Protein AF-A0AAE0B168-F1 (afdb_monomer)

Structure (mmCIF, N/CA/C/O backbone):
data_AF-A0AAE0B168-F1
#
_entry.id   AF-A0AAE0B168-F1
#
loop_
_atom_site.group_PDB
_atom_site.id
_atom_site.type_symbol
_atom_site.label_atom_id
_atom_site.label_alt_id
_atom_site.label_comp_id
_atom_site.label_asym_id
_atom_site.label_entity_id
_atom_site.label_seq_id
_atom_site.pdbx_PDB_ins_code
_atom_site.Cartn_x
_atom_site.Cartn_y
_atom_site.Cartn_z
_atom_site.occupancy
_atom_site.B_iso_or_equiv
_atom_site.auth_seq_id
_atom_site.auth_comp_id
_atom_site.auth_asym_id
_atom_site.auth_atom_id
_atom_site.pdbx_PDB_model_num
ATOM 1 N N . MET A 1 1 ? 33.149 29.585 -73.100 1.00 45.09 1 MET A N 1
ATOM 2 C CA . MET A 1 1 ? 32.029 28.922 -72.403 1.00 45.09 1 MET A CA 1
ATOM 3 C C . MET A 1 1 ? 32.380 28.876 -70.927 1.00 45.09 1 MET A C 1
ATOM 5 O O . MET A 1 1 ? 33.408 28.303 -70.597 1.00 45.09 1 MET A O 1
ATOM 9 N N . LEU A 1 2 ? 31.614 29.553 -70.069 1.00 55.78 2 LEU A N 1
ATOM 10 C CA . LEU A 1 2 ? 31.821 29.538 -68.618 1.00 55.78 2 LEU A CA 1
ATOM 11 C C . LEU A 1 2 ? 30.873 28.495 -68.025 1.00 55.78 2 LEU A C 1
ATOM 13 O O . LEU A 1 2 ? 29.680 28.749 -67.880 1.00 55.78 2 LEU A O 1
ATOM 17 N N . GLN A 1 3 ? 31.395 27.300 -67.762 1.00 56.97 3 GLN A N 1
ATOM 18 C CA . GLN A 1 3 ? 30.665 26.251 -67.060 1.00 56.97 3 GLN A CA 1
ATOM 19 C C . GLN A 1 3 ? 30.861 26.470 -65.558 1.00 56.97 3 GLN A C 1
ATOM 21 O O . GLN A 1 3 ? 31.933 26.203 -65.022 1.00 56.97 3 GLN A O 1
ATOM 26 N N . PHE A 1 4 ? 29.841 26.995 -64.884 1.00 62.12 4 PHE A N 1
ATOM 27 C CA . PHE A 1 4 ? 29.828 27.068 -63.424 1.00 62.12 4 PHE A CA 1
ATOM 28 C C . PHE A 1 4 ? 29.396 25.706 -62.855 1.00 62.12 4 PHE A C 1
ATOM 30 O O . PHE A 1 4 ? 28.399 25.157 -63.335 1.00 62.12 4 PHE A O 1
ATOM 37 N N . PRO A 1 5 ? 30.103 25.132 -61.862 1.00 60.94 5 PRO A N 1
ATOM 38 C CA . PRO A 1 5 ? 29.698 23.865 -61.267 1.00 60.94 5 PRO A CA 1
ATOM 39 C C . PRO A 1 5 ? 28.375 24.021 -60.517 1.00 60.94 5 PRO A C 1
ATOM 41 O O . PRO A 1 5 ? 28.195 24.931 -59.707 1.00 60.94 5 PRO A O 1
ATOM 44 N N . ALA A 1 6 ? 27.447 23.115 -60.798 1.00 63.44 6 ALA A N 1
ATOM 45 C CA . ALA A 1 6 ? 26.150 23.061 -60.159 1.00 63.44 6 ALA A CA 1
ATOM 46 C C . ALA A 1 6 ? 26.250 22.401 -58.768 1.00 63.44 6 ALA A C 1
ATOM 48 O O . ALA A 1 6 ? 26.748 21.291 -58.637 1.00 63.44 6 ALA A O 1
ATOM 49 N N . PHE A 1 7 ? 25.704 23.107 -57.775 1.00 58.00 7 PHE A N 1
ATOM 50 C CA . PHE A 1 7 ? 25.114 22.635 -56.515 1.00 58.00 7 PHE A CA 1
ATOM 51 C C . PHE A 1 7 ? 25.961 21.835 -55.506 1.00 58.00 7 PHE A C 1
ATOM 53 O O . PHE A 1 7 ? 26.128 20.628 -55.610 1.00 58.00 7 PHE A O 1
ATOM 60 N N . MET A 1 8 ? 26.223 22.473 -54.361 1.00 64.38 8 MET A N 1
ATOM 61 C CA . MET A 1 8 ? 26.003 21.841 -53.054 1.00 64.38 8 MET A CA 1
ATOM 62 C C . MET A 1 8 ? 24.765 22.494 -52.421 1.00 64.38 8 MET A C 1
ATOM 64 O O . MET A 1 8 ? 24.857 23.574 -51.847 1.00 64.38 8 MET A O 1
ATOM 68 N N . ARG A 1 9 ? 23.579 21.883 -52.575 1.00 64.06 9 ARG A N 1
ATOM 69 C CA . ARG A 1 9 ? 22.330 22.362 -51.932 1.00 64.06 9 ARG A CA 1
ATOM 70 C C . ARG A 1 9 ? 22.084 21.781 -50.542 1.00 64.06 9 ARG A C 1
ATOM 72 O O . ARG A 1 9 ? 21.114 22.164 -49.900 1.00 64.06 9 ARG A O 1
ATOM 79 N N . GLN A 1 10 ? 22.928 20.870 -50.074 1.00 65.12 10 GLN A N 1
ATOM 80 C CA . GLN A 1 10 ? 22.764 20.266 -48.761 1.00 65.12 10 GLN A CA 1
ATOM 81 C C . GLN A 1 10 ? 24.110 20.179 -48.059 1.00 65.12 10 GLN A C 1
ATOM 83 O O . GLN A 1 10 ? 25.045 19.549 -48.549 1.00 65.12 10 GLN A O 1
ATOM 88 N N . TYR A 1 11 ? 24.185 20.825 -46.898 1.00 62.12 11 TYR A N 1
ATOM 89 C CA . TYR A 1 11 ? 25.167 20.472 -45.887 1.00 62.12 11 TYR A CA 1
ATOM 90 C C . TYR A 1 11 ? 24.818 19.065 -45.387 1.00 62.12 11 TYR A C 1
ATOM 92 O O . TYR A 1 11 ? 23.653 18.840 -45.041 1.00 62.12 11 TYR A O 1
ATOM 100 N N . PRO A 1 12 ? 25.764 18.111 -45.333 1.00 64.38 12 PRO A N 1
ATOM 101 C CA . PRO A 1 12 ? 25.514 16.869 -44.625 1.00 64.38 12 PRO A CA 1
ATOM 102 C C . PRO A 1 12 ? 25.236 17.239 -43.168 1.00 64.38 12 PRO A C 1
ATOM 104 O O . PRO A 1 12 ? 26.085 17.827 -42.496 1.00 64.38 12 PRO A O 1
ATOM 107 N N . SER A 1 13 ? 24.016 16.971 -42.700 1.00 63.22 13 SER A N 1
ATOM 108 C CA . SER A 1 13 ? 23.657 17.183 -41.302 1.00 63.22 13 SER A CA 1
ATOM 109 C C . SER A 1 13 ? 24.574 16.303 -40.467 1.00 63.22 13 SER A C 1
ATOM 111 O O . SER A 1 13 ? 24.413 15.084 -40.435 1.00 63.22 13 SER A O 1
ATOM 113 N N . SER A 1 14 ? 25.561 16.903 -39.808 1.00 62.25 14 SER A N 1
ATOM 114 C CA . SER A 1 14 ? 26.435 16.208 -38.866 1.00 62.25 14 SER A CA 1
ATOM 115 C C . SER A 1 14 ? 25.691 15.985 -37.549 1.00 62.25 14 SER A C 1
ATOM 117 O O . SER A 1 14 ? 26.141 16.407 -36.487 1.00 62.25 14 SER A O 1
ATOM 119 N N . THR A 1 15 ? 24.531 15.339 -37.606 1.00 64.50 15 THR A N 1
ATOM 120 C CA . THR A 1 15 ? 23.799 14.932 -36.410 1.00 64.50 15 THR A CA 1
ATOM 121 C C . THR A 1 15 ? 24.050 13.449 -36.237 1.00 64.50 15 THR A C 1
ATOM 123 O O . THR A 1 15 ? 23.332 12.607 -36.774 1.00 64.50 15 THR A O 1
ATOM 126 N N . ARG A 1 16 ? 25.128 13.121 -35.517 1.00 70.25 16 ARG A N 1
ATOM 127 C CA . ARG A 1 16 ? 25.356 11.770 -35.001 1.00 70.25 16 ARG A CA 1
ATOM 128 C C . ARG A 1 16 ? 24.091 11.369 -34.245 1.00 70.25 16 ARG A C 1
ATOM 130 O O . ARG A 1 16 ? 23.820 11.901 -33.174 1.00 70.25 16 ARG A O 1
ATOM 137 N N . THR A 1 17 ? 23.288 10.501 -34.850 1.00 74.38 17 THR A N 1
ATOM 138 C CA . THR A 1 17 ? 22.020 10.067 -34.267 1.00 74.38 17 THR A CA 1
ATOM 139 C C . THR A 1 17 ? 22.362 9.201 -33.066 1.00 74.38 17 THR A C 1
ATOM 141 O O . THR A 1 17 ? 22.973 8.144 -33.219 1.00 74.38 17 THR A O 1
ATOM 144 N N . ILE A 1 18 ? 22.058 9.686 -31.863 1.00 78.88 18 ILE A N 1
ATOM 145 C CA . ILE A 1 18 ? 22.176 8.884 -30.647 1.00 78.88 18 ILE A CA 1
ATOM 146 C C . ILE A 1 18 ? 21.026 7.874 -30.703 1.00 78.88 18 ILE A C 1
ATOM 148 O O . ILE A 1 18 ? 19.874 8.304 -30.802 1.00 78.88 18 ILE A O 1
ATOM 152 N N . PRO A 1 19 ? 21.291 6.555 -30.687 1.00 80.25 19 PRO A N 1
ATOM 153 C CA . PRO A 1 19 ? 20.219 5.573 -30.637 1.00 80.25 19 PRO A CA 1
ATOM 154 C C . PRO A 1 19 ? 19.359 5.822 -29.396 1.00 80.25 19 PRO A C 1
ATOM 156 O O . PRO A 1 19 ? 19.899 6.007 -28.306 1.00 80.25 19 PRO A O 1
ATOM 159 N N . ALA A 1 20 ? 18.034 5.811 -29.549 1.00 72.94 20 ALA A N 1
ATOM 160 C CA . ALA A 1 20 ? 17.107 6.058 -28.442 1.00 72.94 20 ALA A CA 1
ATOM 161 C C . ALA A 1 20 ? 17.332 5.100 -27.256 1.00 72.94 20 ALA A C 1
ATOM 163 O O . ALA A 1 20 ? 17.094 5.474 -26.115 1.00 72.94 20 ALA A O 1
ATOM 164 N N . SER A 1 21 ? 17.888 3.909 -27.503 1.00 72.06 21 SER A N 1
ATOM 165 C CA . SER A 1 21 ? 18.295 2.953 -26.468 1.00 72.06 21 SER A CA 1
ATOM 166 C C . SER A 1 21 ? 19.331 3.485 -25.469 1.00 72.06 21 SER A C 1
ATOM 168 O O . SER A 1 21 ? 19.387 2.977 -24.360 1.00 72.06 21 SER A O 1
ATOM 170 N N . PHE A 1 22 ? 20.128 4.504 -25.817 1.00 69.69 22 PHE A N 1
ATOM 171 C CA . PHE A 1 22 ? 21.033 5.183 -24.874 1.00 69.69 22 PHE A CA 1
ATOM 172 C C . PHE A 1 22 ? 20.334 6.249 -24.022 1.00 69.69 22 PHE A C 1
ATOM 174 O O . PHE A 1 22 ? 20.901 6.704 -23.032 1.00 69.69 22 PHE A O 1
ATOM 181 N N . LEU A 1 23 ? 19.144 6.688 -24.433 1.00 76.31 23 LEU A N 1
ATOM 182 C CA . LEU A 1 23 ? 18.325 7.652 -23.695 1.00 76.31 23 LEU A CA 1
ATOM 183 C C . LEU A 1 23 ? 17.330 6.950 -22.768 1.00 76.31 23 LEU A C 1
ATOM 185 O O . LEU A 1 23 ? 16.839 7.561 -21.822 1.00 76.31 23 LEU A O 1
ATOM 189 N N . LEU A 1 24 ? 17.034 5.679 -23.041 1.00 71.88 24 LEU A N 1
ATOM 190 C CA . LEU A 1 24 ? 16.207 4.850 -22.183 1.00 71.88 24 LEU A CA 1
ATOM 191 C C . LEU A 1 24 ? 17.065 4.302 -21.033 1.00 71.88 24 LEU A C 1
ATOM 193 O O . LEU A 1 24 ? 18.162 3.796 -21.290 1.00 71.88 24 LEU A O 1
ATOM 197 N N . PRO A 1 25 ? 16.594 4.390 -19.775 1.00 69.81 25 PRO A N 1
ATOM 198 C CA . PRO A 1 25 ? 17.234 3.717 -18.655 1.00 69.81 25 PRO A CA 1
ATOM 199 C C . PRO A 1 25 ? 17.508 2.258 -19.019 1.00 69.81 25 PRO A C 1
ATOM 201 O O . PRO A 1 25 ? 16.626 1.567 -19.532 1.00 69.81 25 PRO A O 1
ATOM 204 N N . SER A 1 26 ? 18.749 1.810 -18.804 1.00 65.88 26 SER A N 1
ATOM 205 C CA . SER A 1 26 ? 19.172 0.449 -19.121 1.00 65.88 26 SER A CA 1
ATOM 206 C C . SER A 1 26 ? 18.209 -0.542 -18.481 1.00 65.88 26 SER A C 1
ATOM 208 O O . SER A 1 26 ? 18.130 -0.595 -17.256 1.00 65.88 26 SER A O 1
ATOM 210 N N . GLN A 1 27 ? 17.513 -1.299 -19.3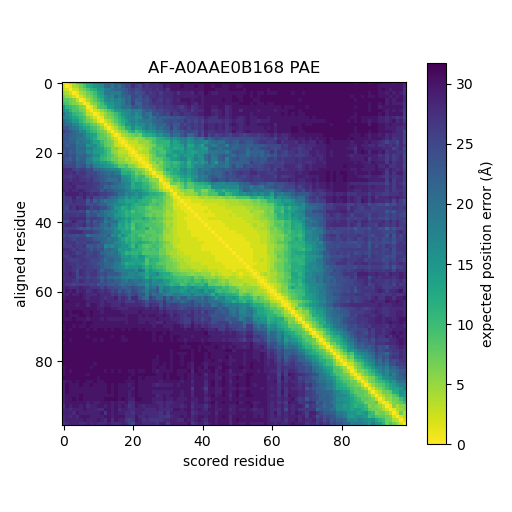30 1.0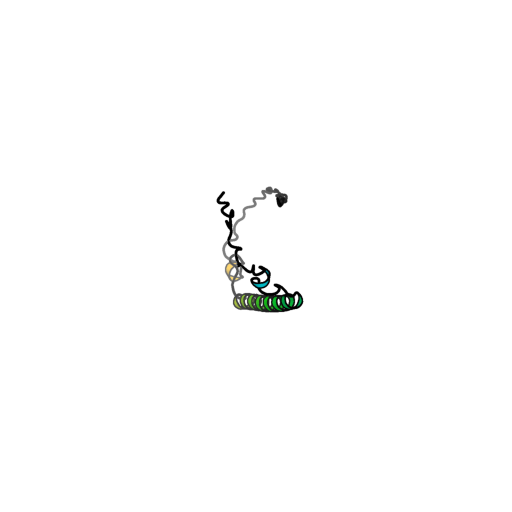0 67.06 27 GLN A N 1
ATOM 211 C CA . GLN A 1 27 ? 16.688 -2.457 -19.005 1.00 67.06 27 GLN A CA 1
ATOM 212 C C . GLN A 1 27 ? 15.815 -2.310 -17.751 1.00 67.06 27 GLN A C 1
ATOM 214 O O . GLN A 1 27 ? 16.126 -2.815 -16.675 1.00 67.06 27 GLN A O 1
ATOM 219 N N . TRP A 1 28 ? 14.671 -1.661 -17.958 1.00 52.78 28 TRP A N 1
ATOM 220 C CA . TRP A 1 28 ? 13.460 -1.981 -17.217 1.00 52.78 28 TRP A CA 1
ATOM 221 C C . TRP A 1 28 ? 12.774 -3.203 -17.867 1.00 52.78 28 TRP A C 1
ATOM 223 O O . TRP A 1 28 ? 12.464 -3.125 -19.059 1.00 52.78 28 TRP A O 1
ATOM 233 N N . PRO A 1 29 ? 12.503 -4.292 -17.127 1.00 60.03 29 PRO A N 1
ATOM 234 C CA . PRO A 1 29 ? 13.075 -4.612 -15.823 1.00 60.03 29 PRO A CA 1
ATOM 235 C C . PRO A 1 29 ? 13.698 -6.023 -15.750 1.00 60.03 29 PRO A C 1
ATOM 237 O O . PRO A 1 29 ? 13.531 -6.875 -16.627 1.00 60.03 29 PRO A O 1
ATOM 240 N N . GLN A 1 30 ? 14.600 -6.194 -14.774 1.00 66.88 30 GLN A N 1
ATOM 241 C CA . GLN A 1 30 ? 15.275 -7.462 -14.514 1.00 66.88 30 GLN A CA 1
ATOM 242 C C . GLN A 1 30 ? 14.356 -8.339 -13.651 1.00 66.88 30 GLN A C 1
ATOM 244 O O . GLN A 1 30 ? 14.158 -8.007 -12.476 1.00 66.88 30 GLN A O 1
ATOM 249 N N . PRO A 1 31 ? 13.901 -9.500 -14.156 1.00 63.59 31 PRO A N 1
ATOM 250 C CA . PRO A 1 31 ? 12.789 -10.245 -13.562 1.00 63.59 31 PRO A CA 1
ATOM 251 C C . PRO A 1 31 ? 13.042 -10.684 -12.112 1.00 63.59 31 PRO A C 1
ATOM 253 O O . PRO A 1 31 ? 12.140 -10.670 -11.286 1.00 63.59 31 PRO A O 1
ATOM 256 N N . HIS A 1 32 ? 14.290 -11.007 -11.755 1.00 62.44 32 HIS A N 1
ATOM 257 C CA . HIS A 1 32 ? 14.628 -11.437 -10.392 1.00 62.44 32 HIS A CA 1
ATOM 258 C C . HIS A 1 32 ? 14.626 -10.307 -9.353 1.00 62.44 32 HIS A C 1
ATOM 260 O O . HIS A 1 32 ? 14.503 -10.577 -8.162 1.00 62.44 32 HIS A O 1
ATOM 266 N N . SER A 1 33 ? 14.807 -9.055 -9.783 1.00 71.56 33 SER A N 1
ATOM 267 C CA . SER A 1 33 ? 14.762 -7.905 -8.874 1.00 71.56 33 SER A CA 1
ATOM 268 C C . SER A 1 33 ? 13.321 -7.515 -8.546 1.00 71.56 33 SER A C 1
ATOM 270 O O . SER A 1 33 ? 13.024 -7.165 -7.409 1.00 71.56 33 SER A O 1
ATOM 272 N N . GLU A 1 34 ? 12.415 -7.650 -9.515 1.00 77.69 34 GLU A N 1
ATOM 273 C CA . GLU A 1 34 ? 11.012 -7.259 -9.380 1.00 77.69 34 GLU A CA 1
ATOM 274 C C . GLU A 1 34 ? 10.269 -8.112 -8.357 1.00 77.69 34 GLU A C 1
ATOM 276 O O . GLU A 1 34 ? 9.632 -7.553 -7.474 1.00 77.69 34 GLU A O 1
ATOM 281 N N . GLU A 1 35 ? 10.396 -9.442 -8.411 1.00 84.81 35 GLU A N 1
ATOM 282 C CA . GLU A 1 35 ? 9.698 -10.326 -7.465 1.00 84.81 35 GLU A CA 1
ATOM 283 C C . GLU A 1 35 ? 10.085 -10.035 -6.009 1.00 84.81 35 GLU A C 1
ATOM 285 O O . GLU A 1 35 ? 9.228 -9.988 -5.131 1.00 84.81 35 GLU A O 1
ATOM 290 N N . PHE A 1 36 ? 11.370 -9.782 -5.744 1.00 87.50 36 PHE A N 1
ATOM 291 C CA . PHE A 1 36 ? 11.833 -9.429 -4.403 1.00 87.50 36 PHE A CA 1
ATOM 292 C C . PHE A 1 36 ? 11.269 -8.080 -3.934 1.00 87.50 36 PHE A C 1
ATOM 294 O O . PHE A 1 36 ? 10.854 -7.954 -2.782 1.00 87.50 36 PHE A O 1
ATOM 301 N N . HIS A 1 37 ? 11.242 -7.077 -4.816 1.00 86.69 37 HIS A N 1
ATOM 302 C CA . HIS A 1 37 ? 10.658 -5.773 -4.501 1.00 86.69 37 HIS A CA 1
ATOM 303 C C . HIS A 1 37 ? 9.150 -5.866 -4.250 1.00 86.69 37 HIS A C 1
ATOM 305 O O . HIS A 1 37 ? 8.670 -5.271 -3.288 1.00 86.69 37 HIS A O 1
ATOM 311 N N . LEU A 1 38 ? 8.434 -6.659 -5.049 1.00 90.38 38 LEU A N 1
ATOM 312 C CA . LEU A 1 38 ? 7.002 -6.900 -4.882 1.00 90.38 38 LEU A CA 1
ATOM 313 C C . LEU A 1 38 ? 6.693 -7.610 -3.558 1.00 90.38 38 LEU A C 1
ATOM 315 O O . LEU A 1 38 ? 5.788 -7.192 -2.847 1.00 90.38 38 LEU A O 1
ATOM 319 N N . LEU A 1 39 ? 7.472 -8.628 -3.177 1.00 93.19 39 LEU A N 1
ATOM 320 C CA . LEU A 1 39 ? 7.300 -9.316 -1.889 1.00 93.19 39 LEU A CA 1
ATOM 321 C C . LEU A 1 39 ? 7.528 -8.385 -0.690 1.00 93.19 39 LEU A C 1
ATOM 323 O O . LEU A 1 39 ? 6.845 -8.499 0.328 1.00 93.19 39 LEU A O 1
ATOM 327 N N . ME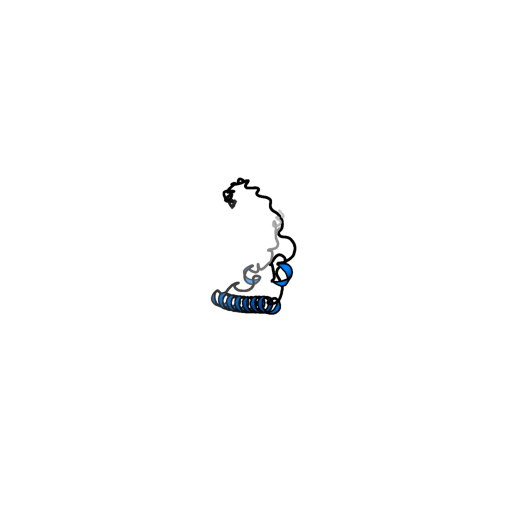T A 1 40 ? 8.496 -7.472 -0.793 1.00 93.94 40 MET A N 1
ATOM 328 C CA . MET A 1 40 ? 8.746 -6.474 0.247 1.00 93.94 40 MET A CA 1
ATOM 329 C C . MET A 1 40 ? 7.562 -5.508 0.380 1.00 93.94 40 MET A C 1
ATOM 331 O O . MET A 1 40 ? 7.101 -5.266 1.492 1.00 93.94 40 MET A O 1
ATOM 335 N N . GLU A 1 41 ? 7.032 -5.020 -0.743 1.00 94.12 41 GLU A N 1
ATOM 336 C CA . GLU A 1 41 ? 5.848 -4.154 -0.773 1.00 94.12 41 GLU A CA 1
ATOM 337 C C . GLU A 1 41 ? 4.596 -4.861 -0.224 1.00 94.12 41 GLU A C 1
ATOM 339 O O . GLU A 1 41 ? 3.881 -4.295 0.603 1.00 94.12 41 GLU A O 1
ATOM 344 N N . GLU A 1 42 ? 4.355 -6.117 -0.613 1.00 95.75 42 GLU A N 1
ATOM 345 C CA . GLU A 1 42 ? 3.227 -6.915 -0.115 1.00 95.75 42 GLU A CA 1
ATOM 346 C C . GLU A 1 42 ? 3.308 -7.122 1.406 1.00 95.75 42 GLU A C 1
ATOM 348 O O . GLU A 1 42 ? 2.303 -6.996 2.109 1.00 95.75 42 GLU A O 1
ATOM 353 N N . SER A 1 43 ? 4.511 -7.368 1.938 1.00 96.62 43 SER A N 1
ATOM 354 C CA . SER A 1 43 ? 4.725 -7.492 3.384 1.00 96.62 43 SER A CA 1
ATOM 355 C C . SER A 1 43 ? 4.413 -6.191 4.127 1.00 96.62 43 SER A C 1
ATOM 357 O O . SER A 1 43 ? 3.740 -6.220 5.158 1.00 96.62 43 SER A O 1
ATOM 359 N N . GLU A 1 44 ? 4.890 -5.050 3.623 1.00 97.69 44 GLU A N 1
ATOM 360 C CA . GLU A 1 44 ? 4.615 -3.736 4.220 1.00 97.69 44 GLU A CA 1
ATOM 361 C C . GLU A 1 44 ? 3.114 -3.413 4.196 1.00 97.69 44 GLU A C 1
ATOM 363 O O . GLU A 1 44 ? 2.561 -2.870 5.162 1.00 97.69 44 GLU A O 1
ATOM 368 N N . PHE A 1 45 ? 2.437 -3.783 3.108 1.00 97.50 45 PHE A N 1
ATOM 369 C CA . PHE A 1 45 ? 0.997 -3.621 2.964 1.00 97.50 45 PHE A CA 1
ATOM 370 C C . PHE A 1 45 ? 0.213 -4.471 3.974 1.00 97.50 45 PHE A C 1
ATOM 372 O O . PHE A 1 45 ? -0.657 -3.943 4.675 1.00 97.50 45 PHE A O 1
ATOM 379 N N . GLU A 1 46 ? 0.539 -5.759 4.110 1.00 97.88 46 GLU A N 1
ATOM 380 C CA . GLU A 1 46 ? -0.118 -6.654 5.073 1.00 97.88 46 GLU A CA 1
ATOM 381 C C . GLU A 1 46 ? 0.070 -6.160 6.518 1.00 97.88 46 GLU A C 1
ATOM 383 O O . GLU A 1 46 ? -0.881 -6.150 7.309 1.00 97.88 46 GLU A O 1
ATOM 388 N N . ASP A 1 47 ? 1.261 -5.668 6.868 1.00 97.69 47 ASP A N 1
ATOM 389 C CA . ASP A 1 47 ? 1.518 -5.051 8.173 1.00 97.69 47 ASP A CA 1
ATOM 390 C C . ASP A 1 47 ? 0.630 -3.821 8.409 1.00 97.69 47 ASP A C 1
ATOM 392 O O . ASP A 1 47 ? 0.048 -3.671 9.493 1.00 97.69 47 ASP A O 1
ATOM 396 N N . LYS A 1 48 ? 0.439 -2.977 7.388 1.00 97.69 48 LYS A N 1
ATOM 397 C CA . LYS A 1 48 ? -0.450 -1.810 7.465 1.00 97.69 48 LYS A CA 1
ATOM 398 C C . LYS A 1 48 ? -1.911 -2.213 7.653 1.00 97.69 48 LYS A C 1
ATOM 400 O O . LYS A 1 48 ? -2.611 -1.643 8.496 1.00 97.69 48 LYS A O 1
ATOM 405 N N . CYS A 1 49 ? -2.378 -3.223 6.925 1.00 96.88 49 CYS A N 1
ATOM 406 C CA . CYS A 1 49 ? -3.717 -3.779 7.103 1.00 96.88 49 CYS A CA 1
ATOM 407 C C . CYS A 1 49 ? -3.905 -4.348 8.516 1.00 96.88 49 CYS A C 1
ATOM 409 O O . CYS A 1 49 ? -4.943 -4.130 9.148 1.00 96.88 49 CYS A O 1
ATOM 411 N N . ASN A 1 50 ? -2.892 -5.030 9.052 1.00 97.00 50 ASN A N 1
ATOM 412 C CA . ASN A 1 50 ? -2.890 -5.529 10.424 1.00 97.00 50 ASN A CA 1
ATOM 413 C C . ASN A 1 50 ? -2.953 -4.411 11.465 1.00 97.00 50 ASN A C 1
ATOM 415 O O . ASN A 1 50 ? -3.720 -4.519 12.425 1.00 97.00 50 ASN A O 1
ATOM 419 N N . GLU A 1 51 ? -2.189 -3.339 11.277 1.00 96.69 51 GLU A N 1
ATOM 420 C CA . GLU A 1 51 ? -2.232 -2.143 12.119 1.00 96.69 51 GLU A CA 1
ATOM 421 C C . GLU A 1 51 ? -3.643 -1.540 12.142 1.00 96.69 51 GLU A C 1
ATOM 423 O O . GLU A 1 51 ? -4.195 -1.300 13.219 1.00 96.69 51 GLU A O 1
ATOM 428 N N . ILE A 1 52 ? -4.269 -1.369 10.973 1.00 95.44 52 ILE A N 1
ATOM 429 C CA . ILE A 1 52 ? -5.628 -0.827 10.849 1.00 95.44 52 ILE A CA 1
ATOM 430 C C . ILE A 1 52 ? -6.640 -1.745 11.541 1.00 95.44 52 ILE A C 1
ATOM 432 O O . ILE A 1 52 ? -7.444 -1.263 12.341 1.00 95.44 52 ILE A O 1
ATOM 436 N N . ARG A 1 53 ? -6.595 -3.062 11.298 1.00 93.88 53 ARG A N 1
ATOM 437 C CA . ARG A 1 53 ? -7.499 -4.031 11.948 1.00 93.88 53 ARG A CA 1
ATOM 438 C C . ARG A 1 53 ? -7.379 -3.995 13.470 1.00 93.88 53 ARG A C 1
ATOM 440 O O . ARG A 1 53 ? -8.393 -3.983 14.161 1.00 93.88 53 ARG A O 1
ATOM 447 N N . LYS A 1 54 ? -6.149 -3.953 13.992 1.00 94.75 54 LYS A N 1
ATOM 448 C CA . LYS A 1 54 ? -5.886 -3.884 15.439 1.00 94.75 54 LYS A CA 1
ATOM 449 C C . LYS A 1 54 ? -6.351 -2.560 16.036 1.00 94.75 54 LYS A C 1
ATOM 451 O O . LYS A 1 54 ? -6.997 -2.560 17.074 1.00 94.75 54 LYS A O 1
ATOM 456 N N . THR A 1 55 ? -6.059 -1.444 15.373 1.00 94.00 55 THR A N 1
ATOM 457 C CA . THR A 1 55 ? -6.440 -0.104 15.848 1.00 94.00 55 THR A CA 1
ATOM 458 C C . THR A 1 55 ? -7.9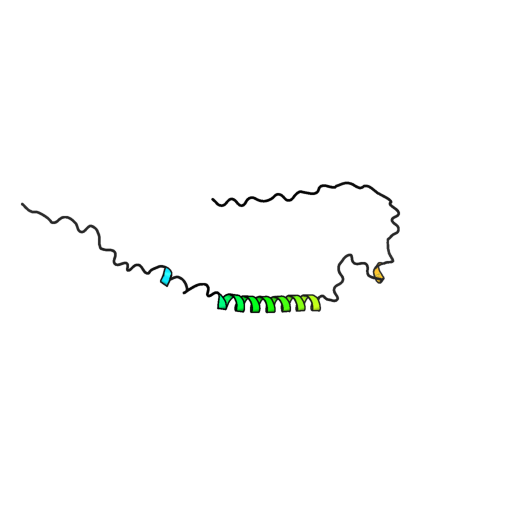56 0.050 15.924 1.00 94.00 55 THR A C 1
ATOM 460 O O . THR A 1 55 ? -8.478 0.656 16.856 1.00 94.00 55 THR A O 1
ATOM 463 N N . ASN A 1 56 ? -8.671 -0.549 14.973 1.00 90.25 56 ASN A N 1
ATOM 464 C CA . ASN A 1 56 ? -10.121 -0.440 14.860 1.00 90.25 56 ASN A CA 1
ATOM 465 C C . ASN A 1 56 ? -10.876 -1.628 15.478 1.00 90.25 56 ASN A C 1
ATOM 467 O O . ASN A 1 56 ? -12.084 -1.741 15.283 1.00 90.25 56 ASN A O 1
ATOM 471 N N . SER A 1 57 ? -10.210 -2.501 16.246 1.00 86.12 57 SER A N 1
ATOM 472 C CA . SER A 1 57 ? -10.820 -3.734 16.776 1.00 86.12 57 SER A CA 1
ATOM 473 C C . SER A 1 57 ? -12.028 -3.487 17.684 1.00 86.12 57 SER A C 1
ATOM 475 O O . SER A 1 57 ? -12.871 -4.362 17.844 1.00 86.12 57 SER A O 1
ATOM 477 N N . ASN A 1 58 ? -12.089 -2.301 18.292 1.00 86.19 58 ASN A N 1
ATOM 478 C CA . ASN A 1 58 ? -13.114 -1.914 19.258 1.00 86.19 58 ASN A CA 1
ATOM 479 C C . ASN A 1 58 ? -14.150 -0.946 18.667 1.00 86.19 58 ASN A C 1
ATOM 481 O O . ASN A 1 58 ? -14.983 -0.424 19.407 1.00 86.19 58 ASN A O 1
ATOM 485 N N . LEU A 1 59 ? -14.094 -0.666 17.360 1.00 86.12 59 LEU A N 1
ATOM 486 C CA . LEU A 1 59 ? -15.112 0.148 16.707 1.00 86.12 59 LEU A CA 1
ATOM 487 C C . LEU A 1 59 ? -16.390 -0.670 16.514 1.00 86.12 59 LEU A C 1
ATOM 489 O O . LEU A 1 59 ? -16.373 -1.781 15.984 1.00 86.12 59 LEU A O 1
ATOM 493 N N . ILE A 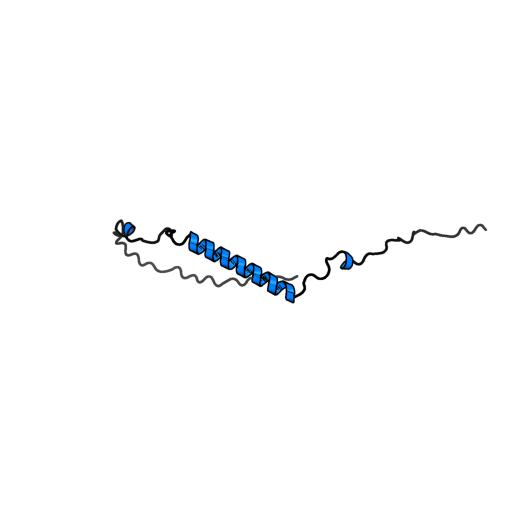1 60 ? -17.511 -0.102 16.947 1.00 80.19 60 ILE A N 1
ATOM 494 C CA . ILE A 1 60 ? -18.833 -0.703 16.779 1.00 80.19 60 ILE A CA 1
ATOM 495 C C . ILE A 1 60 ? -19.316 -0.377 15.364 1.00 80.19 60 ILE A C 1
ATOM 497 O O . ILE A 1 60 ? -19.371 0.787 14.970 1.00 80.19 60 ILE A O 1
ATOM 501 N N . VAL A 1 61 ? -19.657 -1.409 14.594 1.00 79.94 61 VAL A N 1
ATOM 502 C CA . VAL A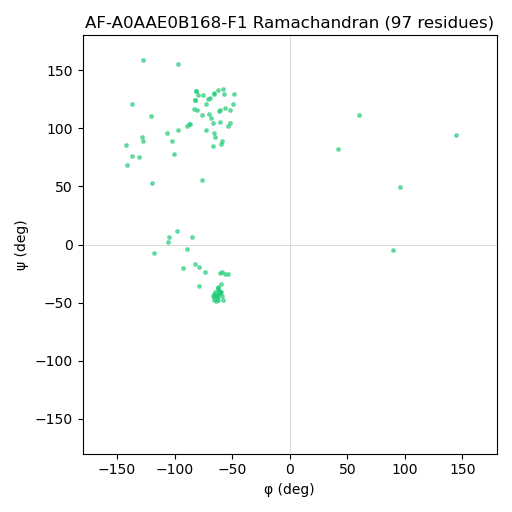 1 61 ? -20.262 -1.249 13.266 1.00 79.94 61 VAL A CA 1
ATOM 503 C C . VAL A 1 61 ? -21.677 -0.696 13.438 1.00 79.94 61 VAL A C 1
ATOM 505 O O . VAL A 1 61 ? -22.480 -1.272 14.173 1.00 79.94 61 VAL A O 1
ATOM 508 N N . ILE A 1 62 ? -21.983 0.413 12.762 1.00 76.94 62 ILE A N 1
ATOM 509 C CA . ILE A 1 62 ? -23.322 1.017 12.752 1.00 76.94 62 ILE A CA 1
ATOM 510 C C . ILE A 1 62 ? -24.333 -0.027 12.252 1.00 76.94 62 ILE A C 1
ATOM 512 O O . ILE A 1 62 ? -24.109 -0.659 11.224 1.00 76.94 62 ILE A O 1
ATOM 516 N N . GLY A 1 63 ? -25.426 -0.223 12.995 1.00 70.69 63 GLY A N 1
ATOM 517 C CA . GLY A 1 63 ? -26.457 -1.225 12.690 1.00 70.69 63 GLY A CA 1
ATOM 518 C C . GLY A 1 63 ? -26.229 -2.606 13.317 1.00 70.69 63 GLY A C 1
ATOM 519 O O . GLY A 1 63 ? -27.101 -3.464 13.218 1.00 70.69 63 GLY A O 1
ATOM 520 N N . LYS A 1 64 ? -25.103 -2.844 14.005 1.00 70.81 64 LYS A N 1
ATOM 521 C CA . LYS A 1 64 ? -24.919 -4.068 14.792 1.00 70.81 64 LYS A CA 1
ATOM 522 C C . LYS A 1 64 ? -25.621 -3.914 16.142 1.00 70.81 64 LYS A C 1
ATOM 524 O O . LYS A 1 64 ? -25.221 -3.073 16.944 1.00 70.81 64 LYS A O 1
ATOM 529 N N . ILE A 1 65 ? -26.638 -4.737 16.396 1.00 62.06 65 ILE A N 1
ATOM 530 C CA . ILE A 1 65 ? -27.306 -4.807 17.700 1.00 62.06 65 ILE A CA 1
ATOM 531 C C . ILE A 1 65 ? -26.271 -5.246 18.743 1.00 62.06 65 ILE A C 1
ATOM 533 O O . ILE A 1 65 ? -25.694 -6.333 18.668 1.00 62.06 65 ILE A O 1
ATOM 537 N N . THR A 1 66 ? -25.981 -4.360 19.689 1.00 63.16 66 THR A N 1
ATOM 538 C CA . THR A 1 66 ? -25.262 -4.676 20.924 1.00 63.16 66 THR A CA 1
ATOM 539 C C . THR A 1 66 ? -26.292 -4.905 22.031 1.00 63.16 66 THR A C 1
ATOM 541 O O . THR A 1 66 ? -27.404 -4.397 21.947 1.00 63.16 66 THR A O 1
ATOM 544 N N . VAL A 1 67 ? -25.941 -5.665 23.076 1.00 60.44 67 VAL A N 1
ATOM 545 C CA . VAL A 1 67 ? -26.854 -6.024 24.191 1.00 60.44 67 VAL A CA 1
ATOM 546 C C . VAL A 1 67 ? -27.523 -4.805 24.851 1.00 60.44 67 VAL A C 1
ATOM 548 O O . VAL A 1 67 ? -28.620 -4.926 25.391 1.00 60.44 67 VAL A O 1
ATOM 551 N N . ASP A 1 68 ? -26.900 -3.627 24.775 1.00 60.41 68 ASP A N 1
ATOM 552 C CA . ASP A 1 68 ? -27.462 -2.376 25.297 1.00 60.41 68 ASP A CA 1
ATOM 553 C C . ASP A 1 68 ? -28.534 -1.745 24.383 1.00 60.41 68 ASP A C 1
ATOM 555 O O . ASP A 1 68 ? -29.329 -0.942 24.860 1.00 60.41 68 ASP A O 1
ATOM 559 N N . ASN A 1 69 ? -28.586 -2.115 23.098 1.00 57.09 69 ASN A N 1
ATOM 560 C CA . ASN A 1 69 ? -29.506 -1.575 22.086 1.00 57.09 69 ASN A CA 1
ATOM 561 C C . ASN A 1 69 ? -30.646 -2.551 21.716 1.00 57.09 69 ASN A C 1
ATOM 563 O O . ASN A 1 69 ? -31.440 -2.261 20.831 1.00 57.09 69 ASN A O 1
ATOM 567 N N . ASP A 1 70 ? -30.706 -3.717 22.366 1.00 57.84 70 ASP A N 1
ATOM 568 C CA . ASP A 1 70 ? -31.614 -4.841 22.064 1.00 57.84 70 ASP A CA 1
ATOM 569 C C . ASP A 1 70 ? -33.007 -4.708 22.720 1.00 57.84 70 ASP A C 1
ATOM 571 O O . ASP A 1 70 ? -33.799 -5.645 22.720 1.00 57.84 70 ASP A O 1
ATOM 575 N N . LYS A 1 71 ? -33.302 -3.572 23.367 1.00 59.91 71 LYS A N 1
ATOM 576 C CA . LYS A 1 71 ? -34.509 -3.415 24.202 1.00 59.91 71 LYS A CA 1
ATOM 577 C C . LYS A 1 71 ? -35.494 -2.352 23.751 1.00 59.91 71 LYS A C 1
ATOM 579 O O . LYS A 1 71 ? -36.569 -2.284 24.341 1.00 59.91 71 LYS A O 1
ATOM 584 N N . GLU A 1 72 ? -35.159 -1.546 22.754 1.00 59.53 72 GLU A N 1
ATOM 585 C CA . GLU A 1 72 ? -36.054 -0.490 22.288 1.00 59.53 72 GLU A CA 1
ATOM 586 C C . GLU A 1 72 ? -36.360 -0.732 20.804 1.00 59.53 72 GLU A C 1
ATOM 588 O O . GLU A 1 72 ? -35.482 -0.622 19.954 1.00 59.53 72 GLU A O 1
ATOM 593 N N . ASP A 1 73 ? -37.618 -1.111 20.542 1.00 56.34 73 ASP A N 1
ATOM 594 C CA . ASP A 1 73 ? -38.329 -0.977 19.259 1.00 56.34 73 ASP A CA 1
ATOM 595 C C . ASP A 1 73 ? -38.371 -2.166 18.272 1.00 56.34 73 ASP A C 1
ATOM 597 O O . ASP A 1 73 ? -38.211 -1.987 17.066 1.00 56.34 73 ASP A O 1
ATOM 601 N N . PHE A 1 74 ? -38.732 -3.368 18.740 1.00 52.47 74 PHE A N 1
ATOM 602 C CA . PHE A 1 74 ? -39.314 -4.409 17.867 1.00 52.47 74 PHE A CA 1
ATOM 603 C C . PHE A 1 74 ? -40.731 -4.815 18.305 1.00 52.47 74 PHE A C 1
ATOM 605 O O . PHE A 1 74 ? -41.023 -5.994 18.463 1.00 52.47 74 PHE A O 1
ATOM 612 N N . ASP A 1 75 ? -41.624 -3.835 18.464 1.00 56.25 75 ASP A N 1
ATOM 613 C CA . ASP A 1 75 ? -43.064 -4.054 18.260 1.00 56.25 75 ASP A CA 1
ATOM 614 C C . ASP A 1 75 ? -43.407 -3.507 16.866 1.00 56.25 75 ASP A C 1
ATOM 616 O O . ASP A 1 75 ? -43.901 -2.390 16.712 1.00 56.25 75 ASP A O 1
ATOM 620 N N . ASN A 1 76 ? -43.082 -4.269 15.823 1.00 55.16 76 ASN A N 1
ATOM 621 C CA . ASN A 1 76 ? -43.660 -4.043 14.502 1.00 55.16 76 ASN A CA 1
ATOM 622 C C . ASN A 1 76 ? -44.166 -5.378 13.956 1.00 55.16 76 ASN A C 1
ATOM 624 O O . ASN A 1 76 ? -43.533 -6.016 13.117 1.00 55.16 76 ASN A O 1
ATOM 628 N N . ASP A 1 77 ? -45.307 -5.797 14.506 1.00 54.47 77 ASP A N 1
ATOM 629 C CA . ASP A 1 77 ? -46.212 -6.760 13.887 1.00 54.47 77 ASP A CA 1
ATOM 630 C C . ASP A 1 77 ? -46.686 -6.184 12.540 1.00 54.47 77 ASP A C 1
ATOM 632 O O . ASP A 1 77 ? -47.720 -5.519 12.454 1.00 54.47 77 ASP A O 1
ATOM 636 N N . ALA A 1 78 ? -45.917 -6.410 11.481 1.00 55.06 78 ALA A N 1
ATOM 637 C CA . ALA A 1 78 ? -46.352 -6.179 10.111 1.00 55.06 78 ALA A CA 1
ATOM 638 C C . ALA A 1 78 ? -45.781 -7.283 9.217 1.00 55.06 78 ALA A C 1
ATOM 640 O O . ALA A 1 78 ? -44.701 -7.177 8.642 1.00 55.06 78 ALA A O 1
ATOM 641 N N . ASP A 1 79 ? -46.543 -8.369 9.197 1.00 55.47 79 ASP A N 1
ATOM 642 C CA . ASP A 1 79 ? -46.582 -9.414 8.182 1.00 55.47 79 ASP A CA 1
ATOM 643 C C . ASP A 1 79 ? -46.819 -8.751 6.808 1.00 55.47 79 ASP A C 1
ATOM 645 O O . ASP A 1 79 ? -47.933 -8.312 6.527 1.00 55.47 79 ASP A O 1
ATOM 649 N N . ASP A 1 80 ? -45.773 -8.595 5.992 1.00 57.72 80 ASP A N 1
ATOM 650 C CA . ASP A 1 80 ? -45.909 -8.218 4.576 1.00 57.72 80 ASP A CA 1
ATOM 651 C C . ASP A 1 80 ? -44.952 -9.072 3.735 1.00 57.72 80 ASP A C 1
ATOM 653 O O . ASP A 1 80 ? -43.837 -8.697 3.361 1.00 57.72 80 ASP A O 1
ATOM 657 N N . ASP A 1 81 ? -45.401 -10.311 3.568 1.00 60.44 81 ASP A N 1
ATOM 658 C CA . ASP A 1 81 ? -44.947 -11.300 2.603 1.00 60.44 81 ASP A CA 1
ATOM 659 C C . ASP A 1 81 ? -45.301 -10.813 1.187 1.00 60.44 81 ASP A C 1
ATOM 661 O O . ASP A 1 81 ? -46.345 -11.171 0.655 1.00 60.44 81 ASP A O 1
ATOM 665 N N . ASP A 1 82 ? -44.447 -9.985 0.580 1.00 56.06 82 ASP A N 1
ATOM 666 C CA . ASP A 1 82 ? -44.487 -9.735 -0.865 1.00 56.06 82 ASP A CA 1
ATOM 667 C C . ASP A 1 82 ? -43.101 -9.971 -1.477 1.00 56.06 82 ASP A C 1
ATOM 669 O O . ASP A 1 82 ? -42.223 -9.109 -1.590 1.00 56.06 82 ASP A O 1
ATOM 673 N N . ALA A 1 83 ? -42.918 -11.234 -1.851 1.00 64.50 83 ALA A N 1
ATOM 674 C CA . ALA A 1 83 ? -41.923 -11.690 -2.794 1.00 64.50 83 ALA A CA 1
ATOM 675 C C . ALA A 1 83 ? -42.165 -11.069 -4.182 1.00 64.50 83 ALA A C 1
ATOM 677 O O . ALA A 1 83 ? -43.276 -11.143 -4.694 1.00 64.50 83 ALA A O 1
ATOM 678 N N . ASP A 1 84 ? -41.096 -10.546 -4.792 1.00 62.75 84 ASP A N 1
ATOM 679 C CA . ASP A 1 84 ? -40.747 -10.623 -6.225 1.00 62.75 84 ASP A CA 1
ATOM 680 C C . ASP A 1 84 ? -40.073 -9.333 -6.721 1.00 62.75 84 ASP A C 1
ATOM 682 O O . ASP A 1 84 ? -40.708 -8.380 -7.166 1.00 62.75 84 ASP A O 1
ATOM 686 N N . HIS A 1 85 ? -38.742 -9.332 -6.704 1.00 56.91 85 HIS A N 1
ATOM 687 C CA . HIS A 1 85 ? -38.019 -8.804 -7.856 1.00 56.91 85 HIS A CA 1
ATOM 688 C C . HIS A 1 85 ? -36.792 -9.682 -8.080 1.00 56.91 85 HIS A C 1
ATOM 690 O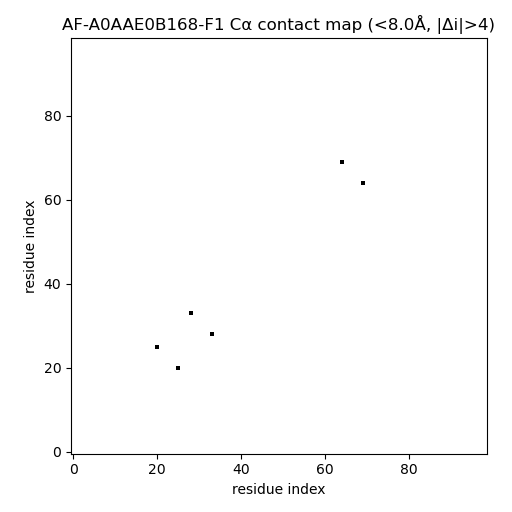 O . HIS A 1 85 ? -35.646 -9.298 -7.838 1.00 56.91 85 HIS A O 1
ATOM 696 N N . GLY A 1 86 ? -37.074 -10.917 -8.498 1.00 61.66 86 GLY A N 1
ATOM 697 C CA . GLY A 1 86 ? -36.098 -11.707 -9.224 1.00 61.66 86 GLY A CA 1
ATOM 698 C C . GLY A 1 86 ? -35.844 -11.023 -10.560 1.00 61.66 86 GLY A C 1
ATOM 699 O O . GLY A 1 86 ? -36.605 -11.203 -11.503 1.00 61.66 86 GLY A O 1
ATOM 700 N N . ASP A 1 87 ? -34.794 -10.215 -10.631 1.00 51.88 87 ASP A N 1
ATOM 701 C CA . ASP A 1 87 ? -34.119 -9.977 -11.899 1.00 51.88 87 ASP A CA 1
ATOM 702 C C . ASP A 1 87 ? -32.631 -10.232 -11.685 1.00 51.88 87 ASP A C 1
ATOM 704 O O . ASP A 1 87 ? -31.864 -9.405 -11.182 1.00 51.88 87 ASP A O 1
ATOM 708 N N . GLU A 1 88 ? -32.268 -11.476 -11.975 1.00 58.56 88 GLU A N 1
ATOM 709 C CA . GLU A 1 88 ? -30.906 -11.906 -12.216 1.00 58.56 88 GLU A CA 1
ATOM 710 C C . GLU A 1 88 ? -30.391 -11.088 -13.406 1.00 58.56 88 GLU A C 1
ATOM 712 O O . GLU A 1 88 ? -30.548 -11.480 -14.557 1.00 58.56 88 GLU A O 1
ATOM 717 N N . SER A 1 89 ? -29.811 -9.914 -13.142 1.00 58.38 89 SER A N 1
ATOM 718 C CA . SER A 1 89 ? -29.123 -9.144 -14.176 1.00 58.38 89 SER A CA 1
ATOM 719 C C . SER A 1 89 ? -27.910 -9.960 -14.632 1.00 58.38 89 SER A C 1
ATOM 721 O O . SER A 1 89 ? -26.843 -9.921 -14.015 1.00 58.38 89 SER A O 1
ATOM 723 N N . GLU A 1 90 ? -28.117 -10.757 -15.682 1.00 59.78 90 GLU A N 1
ATOM 724 C CA . GLU A 1 90 ? -27.078 -11.458 -16.425 1.00 59.78 90 GLU A CA 1
ATOM 725 C C . GLU A 1 90 ? -25.984 -10.447 -16.780 1.00 59.78 90 GLU A C 1
ATOM 727 O O . GLU A 1 90 ? -26.240 -9.408 -17.392 1.00 59.78 90 GLU 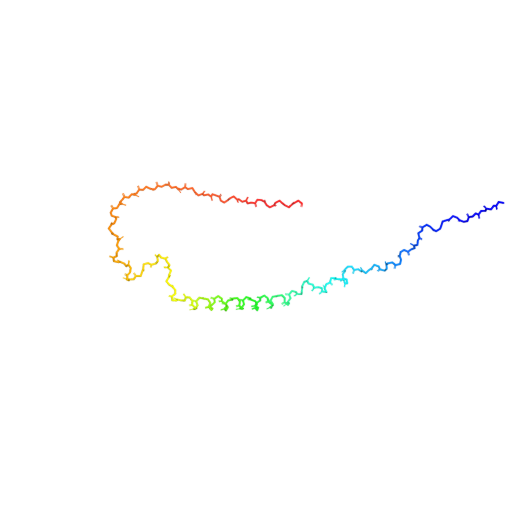A O 1
ATOM 732 N N . GLY A 1 91 ? -24.766 -10.732 -16.316 1.00 61.50 91 GLY A N 1
ATOM 733 C CA . GLY A 1 91 ? -23.610 -9.873 -16.504 1.00 61.50 91 GLY A CA 1
ATOM 734 C C . GLY A 1 91 ? -23.367 -9.603 -17.983 1.00 61.50 91 GLY A C 1
ATOM 735 O O . GLY A 1 91 ? -23.073 -10.517 -18.750 1.00 61.50 91 GLY A O 1
ATOM 736 N N . GLU A 1 92 ? -23.469 -8.335 -18.366 1.00 63.59 92 GLU A N 1
ATOM 737 C CA . GLU A 1 92 ? -23.124 -7.867 -19.700 1.00 63.59 92 GLU A CA 1
ATOM 738 C C . GLU A 1 92 ? -21.601 -8.019 -19.894 1.00 63.59 92 GLU A C 1
ATOM 740 O O . GLU A 1 92 ? -20.796 -7.299 -19.298 1.00 63.59 92 GLU A O 1
ATOM 745 N N . GLU A 1 93 ? -21.193 -9.031 -20.667 1.00 64.75 93 GLU A N 1
ATOM 746 C CA . GLU A 1 93 ? -19.798 -9.291 -21.028 1.00 64.75 93 GLU A CA 1
ATOM 747 C C . GLU A 1 93 ? -19.310 -8.171 -21.959 1.00 64.75 93 GLU A C 1
ATOM 749 O O . GLU A 1 93 ? -19.745 -8.041 -23.102 1.00 64.75 93 GLU A O 1
ATOM 754 N N . PHE A 1 94 ? -18.431 -7.307 -21.450 1.00 71.56 94 PHE A N 1
ATOM 755 C CA . PHE A 1 94 ? -17.904 -6.174 -22.206 1.00 71.56 94 PHE A CA 1
ATOM 756 C C . PHE A 1 94 ? -16.844 -6.661 -23.209 1.00 71.56 94 PHE A C 1
ATOM 758 O O . PHE A 1 94 ? -15.748 -7.064 -22.812 1.00 71.56 94 PHE A O 1
ATOM 765 N N . GLU A 1 95 ? -17.134 -6.603 -24.511 1.00 71.12 95 GLU A N 1
ATOM 766 C CA . GLU A 1 95 ? -16.132 -6.872 -25.547 1.00 71.12 95 GLU A CA 1
ATOM 767 C C . GLU A 1 95 ? -15.105 -5.728 -25.612 1.00 71.12 95 GLU A C 1
ATOM 769 O O . GLU A 1 95 ? -15.442 -4.551 -25.752 1.00 71.12 95 GLU A O 1
ATOM 774 N N . GLN A 1 96 ? -13.822 -6.069 -25.486 1.00 70.06 96 GLN A N 1
ATOM 775 C CA . GLN A 1 96 ? -12.721 -5.111 -25.520 1.00 70.06 96 GLN A CA 1
ATOM 776 C C . GLN A 1 96 ? -12.282 -4.902 -26.980 1.00 70.06 96 GLN A C 1
ATOM 778 O O . GLN A 1 96 ? -11.621 -5.757 -27.568 1.00 70.06 96 GLN A O 1
ATOM 783 N N . GLU A 1 97 ? -12.664 -3.777 -27.586 1.00 66.50 97 GLU A N 1
ATOM 784 C CA . GLU A 1 97 ? -12.292 -3.435 -28.963 1.00 66.50 97 GLU A CA 1
ATOM 785 C C . GLU A 1 97 ? -10.802 -3.050 -29.038 1.00 66.50 97 GLU A C 1
ATOM 787 O O . GLU A 1 97 ? -10.403 -1.930 -28.716 1.00 66.50 97 GLU A O 1
ATOM 792 N N . THR A 1 98 ? -9.948 -3.991 -29.450 1.00 57.25 98 THR A N 1
ATOM 793 C CA . THR A 1 98 ? -8.585 -3.684 -29.903 1.00 57.25 98 THR A CA 1
ATOM 794 C C . THR A 1 98 ? -8.620 -3.405 -31.404 1.00 57.25 98 THR A C 1
ATOM 796 O O . THR A 1 98 ? -8.683 -4.347 -32.200 1.00 57.25 98 THR A O 1
ATOM 799 N N . SER A 1 99 ? -8.579 -2.127 -31.788 1.00 48.81 99 SER A N 1
ATOM 800 C CA . SER A 1 99 ? -8.275 -1.699 -33.161 1.00 48.81 99 SER A CA 1
ATOM 801 C C . SER A 1 99 ? -6.847 -1.188 -33.294 1.00 48.81 99 SER A C 1
ATOM 803 O O . SER A 1 99 ? -6.275 -0.704 -32.293 1.00 48.81 99 SER A O 1
#

Radius of gyration: 36.2 Å; Cα contacts (8 Å, |Δi|>4): 3; chains: 1; bounding box: 79×41×98 Å

Secondary structure (DSSP, 8-state):
---PPP-------------GGGTS-S-S--HHHHHHHHHHHHHHHHHHHHHHHHHTTTPPPTT---TTSTTS---------------------------

Solvent-accessible surface area (backbone atoms only — not comparable to full-atom values): 7211 Å² total; per-residue (Å²): 135,90,82,75,87,80,79,85,90,66,78,80,77,87,66,81,78,74,59,66,74,78,75,42,76,84,71,85,76,57,72,77,59,50,58,56,54,51,54,52,51,52,52,57,48,53,52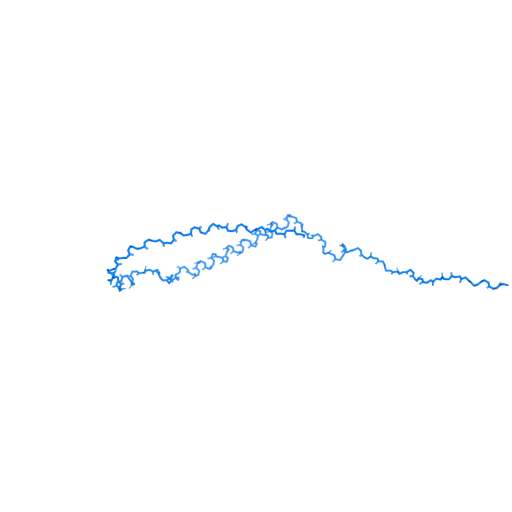,51,54,50,51,51,52,62,74,49,66,82,64,79,60,88,90,62,82,44,89,90,60,73,79,76,83,86,86,72,95,67,94,76,93,74,90,82,84,89,70,83,77,73,79,80,80,80,81,80,87,84,128

Foldseek 3Di:
DDDDDDDPPDDPPPPPDDPCCVVDDPDDPDVVVVVVVVVVVVVVVVVVVVVVCVVCVPPDDPPDDDPVNVPPDPPDPDPDPDDDDPDPPDDDDDDDDDD

Mean predicted aligned error: 21.25 Å

Organism: NCBI:txid43782

Sequence (99 aa):
MLQFPAFMRQYPSSTRTIPASFLLPSQWPQPHSEEFHLLMEESEFEDKCNEIRKTNSNLIVIGKITVDNDKEDFDNDADDDDADHGDESEGEEFEQETS

InterPro domains:
  IPR026182 Anaphase-promoting complex subunit 15 [PF15243] (8-97)

pLDDT: mean 71.05, std 14.61, range [45.09, 97.88]